Protein AF-A0A371H8N3-F1 (afdb_monomer)

pLDDT: mean 74.15, std 12.53, range [49.19, 94.12]
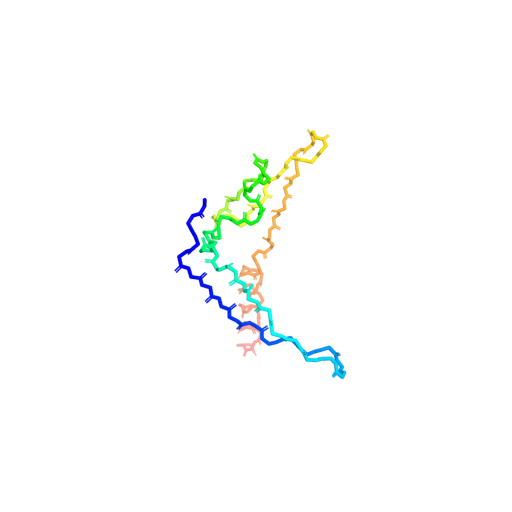
Radius of gyration: 23.63 Å; Cα contacts (8 Å, |Δi|>4): 75; chains: 1; bounding box: 42×60×36 Å

Mean predicted aligned error: 16.84 Å

Nearest PDB structures (foldseek):
  1q10-assembly1_B  TM=3.986E-01  e=1.105E+00  Streptococcus sp. 'group G'
  6e4q-assembly1_A  TM=2.673E-01  e=3.570E+00  Drosophila melanogaster

Structure (mmCIF, N/CA/C/O backbone):
data_AF-A0A371H8N3-F1
#
_entry.id   AF-A0A371H8N3-F1
#
loop_
_atom_site.group_PDB
_atom_site.id
_atom_site.type_symbol
_atom_site.label_atom_id
_atom_site.label_alt_id
_atom_site.label_comp_id
_atom_site.label_asym_id
_atom_site.label_entity_id
_atom_site.label_seq_id
_atom_site.pdbx_PDB_ins_code
_atom_site.Cartn_x
_atom_site.Cartn_y
_atom_site.Cartn_z
_atom_site.occupancy
_atom_site.B_iso_or_equiv
_atom_site.auth_seq_id
_atom_site.auth_comp_id
_atom_site.auth_asym_id
_atom_site.auth_atom_id
_atom_site.pdbx_PDB_model_num
ATOM 1 N N . MET A 1 1 ? -12.430 14.694 -12.869 1.00 54.88 1 MET A N 1
ATOM 2 C CA . MET A 1 1 ? -12.330 13.385 -12.197 1.00 54.88 1 MET A CA 1
ATOM 3 C C . MET A 1 1 ? -13.721 13.064 -11.699 1.00 54.88 1 MET A C 1
ATOM 5 O O . MET A 1 1 ? -14.265 13.874 -10.964 1.00 54.88 1 MET A O 1
ATOM 9 N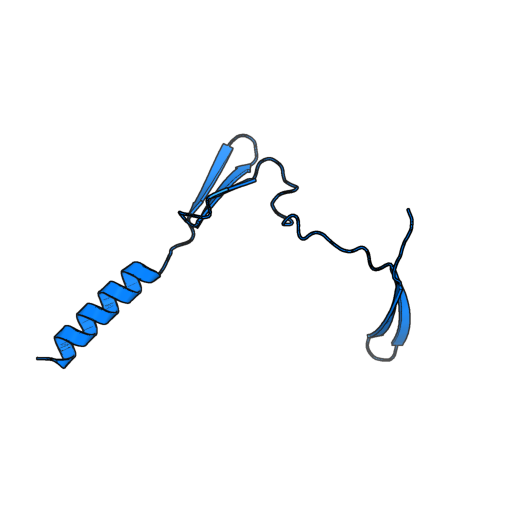 N . ILE A 1 2 ? -14.334 12.002 -12.213 1.00 57.12 2 ILE A N 1
ATOM 10 C CA . ILE A 1 2 ? -15.654 11.554 -11.761 1.00 57.12 2 ILE A CA 1
ATOM 11 C C . ILE A 1 2 ? -15.366 10.598 -10.606 1.00 57.12 2 ILE A C 1
ATOM 13 O O . ILE A 1 2 ? -14.619 9.640 -10.784 1.00 57.12 2 ILE A O 1
ATOM 17 N N . VAL A 1 3 ? -15.837 10.940 -9.410 1.00 59.19 3 VAL A N 1
ATOM 18 C CA . VAL A 1 3 ? -15.784 10.059 -8.244 1.00 59.19 3 VAL A CA 1
ATOM 19 C C . VAL A 1 3 ? -17.112 9.321 -8.224 1.00 59.19 3 VAL A C 1
ATOM 21 O O . VAL A 1 3 ? -18.147 9.931 -7.975 1.00 59.19 3 VAL A O 1
ATOM 24 N N . ASP A 1 4 ? -17.093 8.032 -8.549 1.00 68.31 4 ASP A N 1
ATOM 25 C CA . ASP A 1 4 ? -18.319 7.237 -8.675 1.00 68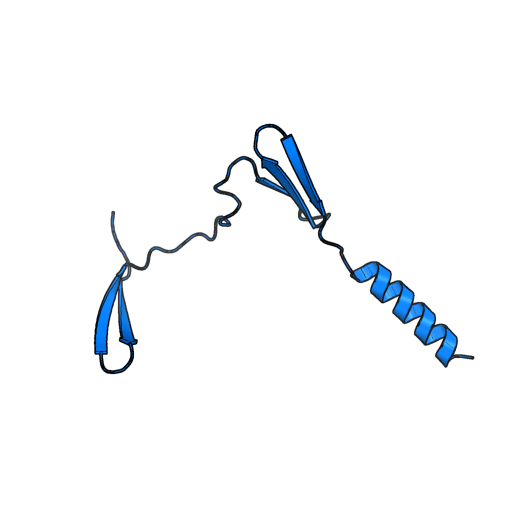.31 4 ASP A CA 1
ATOM 26 C C . ASP A 1 4 ? -18.858 6.743 -7.324 1.00 68.31 4 ASP A C 1
ATOM 28 O O . ASP A 1 4 ? -20.039 6.431 -7.215 1.00 68.31 4 ASP A O 1
ATOM 32 N N . ASN A 1 5 ? -18.014 6.676 -6.287 1.00 78.31 5 ASN A N 1
ATOM 33 C CA . ASN A 1 5 ? -18.395 6.185 -4.964 1.00 78.31 5 ASN A CA 1
ATOM 34 C C . ASN A 1 5 ? -17.744 7.008 -3.855 1.00 78.31 5 ASN A C 1
ATOM 36 O O . ASN A 1 5 ? -16.544 7.273 -3.888 1.00 78.31 5 ASN A O 1
ATOM 40 N N . GLN A 1 6 ? -18.530 7.345 -2.839 1.00 86.19 6 GLN A N 1
ATOM 41 C CA . GLN A 1 6 ? -18.079 8.081 -1.669 1.00 86.19 6 GLN A CA 1
ATOM 42 C C . GLN A 1 6 ? -18.509 7.334 -0.407 1.00 86.19 6 GLN A C 1
ATOM 44 O O . GLN A 1 6 ? -19.622 6.813 -0.341 1.00 86.19 6 GLN A O 1
ATOM 49 N N . VAL A 1 7 ? -17.615 7.237 0.573 1.00 86.88 7 VAL A N 1
ATOM 50 C CA . VAL A 1 7 ? -17.841 6.503 1.823 1.00 86.88 7 VAL A CA 1
ATOM 51 C C . VAL A 1 7 ? -17.606 7.446 2.989 1.00 86.88 7 VAL A C 1
ATOM 53 O O . VAL A 1 7 ? -16.572 8.112 3.046 1.00 86.88 7 VAL A O 1
ATOM 56 N N . SER A 1 8 ? -18.553 7.499 3.924 1.00 89.31 8 SER A N 1
ATOM 57 C CA . SER A 1 8 ? -18.340 8.197 5.185 1.00 89.31 8 SER A CA 1
ATOM 58 C C . SER A 1 8 ? -17.596 7.290 6.164 1.00 89.31 8 SER A C 1
ATOM 60 O O . SER A 1 8 ? -17.919 6.114 6.343 1.00 89.31 8 SER A O 1
ATOM 62 N N . ILE A 1 9 ? -16.535 7.826 6.757 1.00 89.44 9 ILE A N 1
ATOM 63 C CA . ILE A 1 9 ? -15.682 7.129 7.711 1.00 89.44 9 ILE A CA 1
ATOM 64 C C . ILE A 1 9 ? -15.747 7.905 9.017 1.00 89.44 9 ILE A C 1
ATOM 66 O O . ILE A 1 9 ? -15.255 9.028 9.122 1.00 89.44 9 ILE A O 1
ATOM 70 N N . ALA A 1 10 ? -16.335 7.281 10.032 1.00 93.44 10 ALA A N 1
ATOM 71 C CA . ALA A 1 10 ? -16.286 7.802 11.386 1.00 93.44 10 ALA A CA 1
ATOM 72 C C . ALA A 1 10 ? -14.896 7.540 11.981 1.00 93.44 10 ALA A C 1
ATOM 74 O O . ALA A 1 10 ? -14.483 6.390 12.150 1.00 93.44 10 ALA A O 1
ATOM 75 N N . ILE A 1 11 ? -14.176 8.608 12.314 1.00 88.25 11 ILE A N 1
ATOM 76 C CA . ILE A 1 11 ? -12.881 8.553 12.987 1.00 88.25 11 ILE A CA 1
ATOM 77 C C . ILE A 1 11 ? -13.074 8.984 14.433 1.00 88.25 11 ILE A C 1
ATOM 79 O O . ILE A 1 11 ? -13.649 10.029 14.737 1.00 88.25 11 ILE A O 1
ATOM 83 N N . THR A 1 12 ? -12.543 8.181 15.349 1.00 94.12 12 THR A N 1
ATOM 84 C CA . THR A 1 12 ? -12.521 8.516 16.770 1.00 94.12 12 THR A CA 1
ATOM 85 C C . THR A 1 12 ? -11.086 8.593 17.265 1.00 94.12 12 THR A C 1
ATOM 87 O O . THR A 1 12 ? -10.391 7.577 17.303 1.00 94.12 12 THR A O 1
ATOM 90 N N . LEU A 1 13 ? -10.647 9.784 17.673 1.00 90.88 13 LEU A N 1
ATOM 91 C CA . LEU A 1 13 ? -9.330 10.017 18.261 1.00 90.88 13 LEU A CA 1
ATOM 92 C C . LEU A 1 13 ? -9.493 10.463 19.718 1.00 90.88 13 LEU A C 1
ATOM 94 O O . LEU A 1 13 ? -9.717 11.636 20.026 1.00 90.88 13 LEU A O 1
ATOM 98 N N . GLY A 1 14 ? -9.408 9.506 20.641 1.00 92.81 14 GLY A N 1
ATOM 99 C CA . GLY A 1 14 ? -9.654 9.757 22.061 1.00 92.81 14 GLY A CA 1
ATOM 100 C C . GLY A 1 14 ? -11.077 10.274 22.301 1.00 92.81 14 GLY A C 1
ATOM 101 O O . GLY A 1 14 ? -12.043 9.536 22.131 1.00 92.81 14 GLY A O 1
ATOM 102 N N . LYS A 1 15 ? -11.207 11.543 22.707 1.00 92.69 15 LYS A N 1
ATOM 103 C CA . LYS A 1 15 ? -12.510 12.205 22.919 1.00 92.69 15 LYS A CA 1
ATOM 104 C C . LYS A 1 15 ? -13.108 12.798 21.643 1.00 92.69 15 LYS A C 1
ATOM 106 O O . LYS A 1 15 ? -14.287 13.139 21.639 1.00 92.69 15 LYS A O 1
ATOM 111 N N . TYR A 1 16 ? -12.309 12.950 20.594 1.00 88.62 16 TYR A N 1
ATOM 112 C CA . TYR A 1 16 ? -12.757 13.549 19.348 1.00 88.62 16 TYR A CA 1
ATOM 113 C C . TYR A 1 16 ? -13.437 12.492 18.494 1.00 88.62 16 TYR A C 1
ATOM 115 O O . TYR A 1 16 ? -12.896 11.404 18.296 1.00 88.62 16 TYR A O 1
ATOM 123 N N . LYS A 1 17 ? -14.631 12.824 18.017 1.00 91.50 17 LYS A N 1
ATOM 124 C CA . LYS A 1 17 ? -15.379 12.038 17.045 1.00 91.50 17 LYS A CA 1
ATOM 125 C C . LYS A 1 17 ? -15.630 12.946 15.862 1.00 91.50 17 LYS A C 1
ATOM 127 O O . LYS A 1 17 ? -16.163 14.035 16.057 1.00 91.50 17 LYS A O 1
ATOM 132 N N . ASP A 1 18 ? -15.227 12.496 14.692 1.00 92.38 18 ASP A N 1
ATOM 133 C CA . ASP A 1 18 ? -15.483 13.196 13.448 1.00 92.38 18 ASP A CA 1
ATOM 134 C C . ASP A 1 18 ? -15.915 12.196 12.382 1.00 92.38 18 ASP A C 1
ATOM 136 O O . ASP A 1 18 ? -15.594 11.007 12.465 1.00 92.38 18 ASP A O 1
ATOM 140 N N . GLU A 1 19 ? -16.665 12.669 11.401 1.00 92.31 19 GLU A N 1
ATOM 141 C CA . GLU A 1 19 ? -17.098 11.866 10.266 1.00 92.31 19 GLU A CA 1
ATOM 142 C C . GLU A 1 19 ? -16.573 12.520 8.997 1.00 92.31 19 GLU A C 1
ATOM 144 O O . GLU A 1 19 ? -16.989 13.615 8.623 1.00 92.31 19 GLU A O 1
ATOM 149 N N . ILE A 1 20 ? -15.623 11.847 8.350 1.00 89.50 20 ILE A N 1
ATOM 150 C CA . ILE A 1 20 ? -15.012 12.343 7.123 1.00 89.50 20 ILE A CA 1
ATOM 151 C C . ILE A 1 20 ? -15.616 11.634 5.922 1.00 89.50 20 ILE A C 1
ATOM 153 O O . ILE A 1 20 ? -15.881 10.433 5.947 1.00 89.50 20 ILE A O 1
ATOM 157 N N . LEU A 1 21 ? -15.823 12.389 4.854 1.00 90.88 21 LEU A N 1
ATOM 158 C CA . LEU A 1 21 ? -16.360 11.880 3.607 1.00 90.88 21 LEU A CA 1
ATOM 159 C C . LEU A 1 21 ? -15.193 11.616 2.648 1.00 90.88 21 LEU A C 1
ATOM 161 O O . LEU A 1 21 ? -14.452 12.536 2.303 1.00 90.88 21 LEU A O 1
ATOM 165 N N . CYS A 1 22 ? -14.987 10.354 2.272 1.00 86.56 22 CYS A N 1
ATOM 166 C CA . CYS A 1 22 ? -13.849 9.927 1.463 1.00 86.56 22 CYS A CA 1
ATOM 167 C C . CYS A 1 22 ? -14.287 9.422 0.090 1.00 86.56 22 CYS A C 1
ATOM 169 O O . CYS A 1 22 ? -15.138 8.539 -0.028 1.00 86.56 22 CYS A O 1
ATOM 171 N N . ASP A 1 23 ? -13.634 9.942 -0.942 1.00 87.75 23 ASP A N 1
ATOM 172 C CA . ASP A 1 23 ? -13.799 9.498 -2.320 1.00 87.75 23 ASP A CA 1
ATOM 173 C C . ASP A 1 23 ? -13.128 8.130 -2.510 1.00 87.75 23 ASP A C 1
ATOM 175 O O . ASP A 1 23 ? -11.915 7.978 -2.335 1.00 87.75 23 ASP A O 1
ATOM 179 N N . VAL A 1 24 ? -13.914 7.114 -2.867 1.00 80.00 24 VAL A N 1
ATOM 180 C CA . VAL A 1 24 ? -13.411 5.767 -3.144 1.00 80.00 24 VAL A CA 1
ATOM 181 C C . VAL A 1 24 ? -13.026 5.689 -4.609 1.00 80.00 24 VAL A C 1
ATOM 183 O O . VAL A 1 24 ? -13.855 5.482 -5.495 1.00 80.00 24 VAL A O 1
ATOM 186 N N . VAL A 1 25 ? -11.730 5.812 -4.863 1.00 77.06 25 VAL A N 1
ATOM 187 C CA . VAL A 1 25 ? -11.165 5.501 -6.172 1.00 77.06 25 VAL A CA 1
ATOM 188 C C . VAL A 1 25 ? -10.838 4.007 -6.186 1.00 77.06 25 VAL A C 1
ATOM 190 O O . VAL A 1 25 ? -10.053 3.565 -5.342 1.00 77.06 25 VAL A O 1
ATOM 193 N N . PRO A 1 26 ? -11.413 3.201 -7.103 1.00 64.06 26 PRO A N 1
ATOM 194 C CA . PRO A 1 26 ? -11.049 1.800 -7.234 1.00 64.06 26 PRO A CA 1
ATOM 195 C C . PRO A 1 26 ? -9.574 1.723 -7.615 1.00 64.06 26 PRO A C 1
ATOM 197 O O . PRO A 1 26 ? -9.174 1.948 -8.758 1.00 64.06 26 PRO A O 1
ATOM 200 N N . MET A 1 27 ? -8.747 1.422 -6.624 1.00 65.06 27 MET A N 1
ATOM 201 C CA . MET A 1 27 ? -7.337 1.194 -6.835 1.00 65.06 27 MET A CA 1
ATOM 202 C C . MET A 1 27 ? -7.230 -0.146 -7.560 1.00 65.06 27 MET A C 1
ATOM 204 O O . MET A 1 27 ? -7.389 -1.208 -6.956 1.00 65.06 27 MET A O 1
ATOM 208 N N . LYS A 1 28 ? -6.943 -0.128 -8.869 1.00 56.34 28 LYS A N 1
ATOM 209 C CA . LYS A 1 28 ? -6.176 -1.245 -9.422 1.00 56.34 28 LYS A CA 1
ATOM 210 C C . LYS A 1 28 ? -4.930 -1.292 -8.549 1.00 56.34 28 LYS A C 1
ATOM 212 O O . LYS A 1 28 ? -4.157 -0.339 -8.555 1.00 56.34 28 LYS A O 1
ATOM 217 N N . LEU A 1 29 ? -4.782 -2.361 -7.769 1.00 52.91 29 LEU A N 1
ATOM 218 C CA . LEU A 1 29 ? -3.552 -2.746 -7.077 1.00 52.91 29 LEU A CA 1
ATOM 219 C C . LEU A 1 29 ? -2.468 -3.068 -8.125 1.00 52.91 29 LEU A C 1
ATOM 221 O O . LEU A 1 29 ? -1.869 -4.137 -8.096 1.00 52.91 29 LEU A O 1
ATOM 225 N N . SER A 1 30 ? -2.242 -2.162 -9.084 1.00 50.56 30 SER A N 1
ATOM 226 C CA . SER A 1 30 ? -0.946 -1.988 -9.714 1.00 50.56 30 SER A CA 1
ATOM 227 C C . SER A 1 30 ? -0.022 -1.778 -8.543 1.00 50.56 30 SER A C 1
ATOM 229 O O . SER A 1 30 ? -0.174 -0.836 -7.760 1.00 50.56 30 SER A O 1
ATOM 231 N N . ILE A 1 31 ? 0.771 -2.801 -8.308 1.00 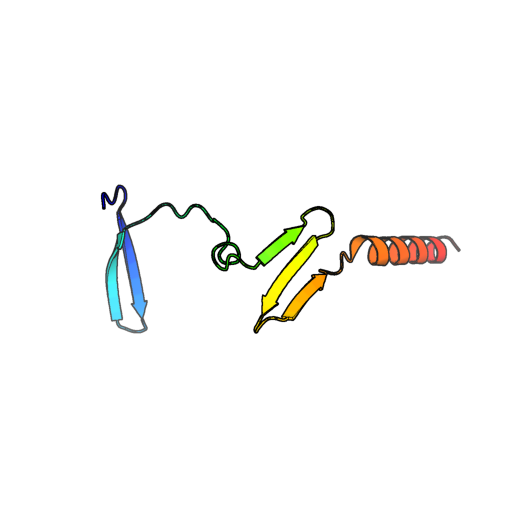56.72 31 ILE A N 1
ATOM 232 C CA . ILE A 1 31 ? 1.391 -3.035 -7.027 1.00 56.72 31 ILE A CA 1
ATOM 233 C C . ILE A 1 31 ? 2.217 -1.780 -6.707 1.00 56.72 31 ILE A C 1
ATOM 235 O O . ILE A 1 31 ? 2.834 -1.228 -7.615 1.00 56.72 31 ILE A O 1
ATOM 239 N N . PRO A 1 32 ? 2.253 -1.275 -5.467 1.00 49.19 32 PRO A N 1
ATOM 240 C CA . PRO A 1 32 ? 3.021 -0.069 -5.144 1.00 49.19 32 PRO A CA 1
ATOM 241 C C . PRO A 1 32 ? 4.494 -0.125 -5.599 1.00 49.19 32 PRO A C 1
ATOM 243 O O . PRO A 1 32 ? 5.096 0.912 -5.852 1.00 49.19 32 PRO A O 1
ATOM 246 N N . TRP A 1 33 ? 5.059 -1.329 -5.770 1.00 54.22 33 TRP A N 1
ATOM 247 C CA . TRP A 1 33 ? 6.396 -1.550 -6.333 1.00 54.22 33 TRP A CA 1
ATOM 248 C C . TRP A 1 33 ? 6.512 -1.334 -7.852 1.00 54.22 33 TRP A C 1
ATOM 250 O O . TRP A 1 33 ? 7.615 -1.251 -8.365 1.00 54.22 33 TRP A O 1
ATOM 260 N N . GLU A 1 34 ? 5.403 -1.286 -8.587 1.00 53.28 34 GLU A N 1
ATOM 261 C CA . GLU A 1 34 ? 5.357 -1.387 -10.057 1.00 53.28 34 GLU A CA 1
ATOM 262 C C . GLU A 1 34 ? 5.396 0.008 -10.677 1.00 53.28 34 GLU A C 1
ATOM 264 O O . GLU A 1 34 ? 5.808 0.184 -11.820 1.00 53.28 34 GLU A O 1
ATOM 269 N N . TYR A 1 35 ? 4.992 1.009 -9.889 1.00 49.53 35 TYR A N 1
ATOM 270 C CA . TYR A 1 35 ? 5.128 2.419 -10.227 1.00 49.53 35 TYR A CA 1
ATOM 271 C C . TYR A 1 35 ? 6.586 2.884 -10.185 1.00 49.53 35 TYR A C 1
ATOM 273 O O . TYR A 1 35 ? 6.991 3.761 -10.950 1.00 49.53 35 TYR A O 1
ATOM 281 N N . ASP A 1 36 ? 7.400 2.262 -9.334 1.00 55.69 36 ASP A N 1
ATOM 282 C CA . ASP A 1 36 ? 8.843 2.411 -9.397 1.00 55.69 36 ASP A CA 1
ATOM 283 C C . ASP A 1 36 ? 9.307 1.587 -10.609 1.00 55.69 36 ASP A C 1
ATOM 285 O O . ASP A 1 36 ? 9.646 0.412 -10.492 1.00 55.69 36 ASP A O 1
ATOM 289 N N . GLY A 1 37 ? 9.228 2.173 -11.814 1.00 60.69 37 GLY A N 1
ATOM 290 C CA . GLY A 1 37 ? 9.399 1.514 -13.127 1.00 60.69 37 GLY A CA 1
ATOM 291 C C . GLY A 1 37 ? 10.760 0.842 -13.376 1.00 60.69 37 GLY A C 1
ATOM 292 O O . GLY A 1 37 ? 11.125 0.533 -14.508 1.00 60.69 37 GLY A O 1
ATOM 293 N N . LYS A 1 38 ? 11.537 0.643 -12.315 1.00 67.00 38 LYS A N 1
ATOM 294 C CA . LYS A 1 38 ? 12.802 -0.073 -12.247 1.00 67.00 38 LYS A CA 1
ATOM 295 C C . LYS A 1 38 ? 12.670 -1.432 -11.560 1.00 67.00 38 LYS A C 1
ATOM 297 O O . LYS A 1 38 ? 13.661 -2.154 -11.558 1.00 67.00 38 LYS A O 1
ATOM 302 N N . VAL A 1 39 ? 11.516 -1.783 -10.984 1.00 69.19 39 VAL A N 1
ATOM 303 C CA . VAL A 1 39 ? 11.296 -3.060 -10.290 1.00 69.19 39 VAL A CA 1
ATOM 304 C C . VAL A 1 39 ? 10.696 -4.094 -11.250 1.00 69.19 39 VAL A C 1
ATOM 306 O O . VAL A 1 39 ? 9.655 -3.876 -11.856 1.00 69.19 39 VAL A O 1
ATOM 309 N N . THR A 1 40 ? 11.344 -5.249 -11.396 1.00 78.31 40 THR A N 1
ATOM 310 C CA . THR A 1 40 ? 10.852 -6.406 -12.161 1.00 78.31 40 THR A CA 1
ATOM 311 C C . THR A 1 40 ? 10.671 -7.595 -11.225 1.00 78.31 40 THR A C 1
ATOM 313 O O . THR A 1 40 ? 11.619 -7.984 -10.533 1.00 78.31 40 THR A O 1
ATOM 316 N N . TYR A 1 41 ? 9.473 -8.184 -11.227 1.00 77.69 41 TYR A N 1
ATOM 317 C CA . TYR A 1 41 ? 9.144 -9.381 -10.456 1.00 77.69 41 TYR A CA 1
ATOM 318 C C . TYR A 1 41 ? 9.090 -10.627 -11.348 1.00 77.69 41 TYR A C 1
ATOM 320 O O . TYR A 1 41 ? 8.335 -10.674 -12.316 1.00 77.69 41 TYR A O 1
ATOM 328 N N . ASP A 1 42 ? 9.867 -11.652 -10.998 1.00 77.25 42 ASP A N 1
ATOM 329 C CA . ASP A 1 42 ? 9.785 -12.991 -11.584 1.00 77.25 42 ASP A CA 1
ATOM 330 C C . ASP A 1 42 ? 9.005 -13.915 -10.635 1.00 77.25 42 ASP A C 1
ATOM 332 O O . ASP A 1 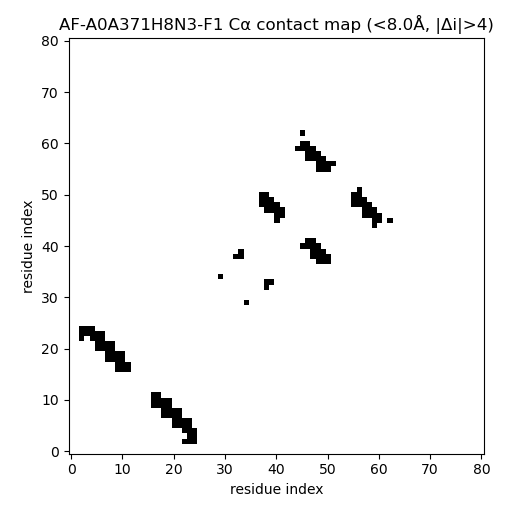42 ? 9.527 -14.393 -9.620 1.00 77.25 42 ASP A O 1
ATOM 336 N N . GLY A 1 43 ? 7.742 -14.171 -10.984 1.00 65.62 43 GLY A N 1
ATOM 337 C CA . GLY A 1 43 ? 6.819 -14.995 -10.202 1.00 65.62 43 GLY A CA 1
ATOM 338 C C . GLY A 1 43 ? 7.153 -16.490 -10.173 1.00 65.62 43 GLY A C 1
ATOM 339 O O . GLY A 1 43 ? 6.654 -17.199 -9.301 1.00 65.62 43 GLY A O 1
ATOM 340 N N . VAL A 1 44 ? 8.021 -16.983 -11.065 1.00 71.31 44 VAL A N 1
ATOM 341 C CA . VAL A 1 44 ? 8.438 -18.397 -11.066 1.00 71.31 44 VAL A CA 1
ATOM 342 C C . VAL A 1 44 ? 9.491 -18.630 -9.992 1.00 71.31 44 VAL A C 1
ATOM 344 O O . VAL A 1 44 ? 9.422 -19.599 -9.235 1.00 71.31 44 VAL A O 1
ATOM 347 N N . THR A 1 45 ? 10.463 -17.723 -9.894 1.00 72.62 45 THR A N 1
ATOM 348 C CA . THR A 1 45 ? 11.582 -17.866 -8.956 1.00 72.62 45 THR A CA 1
ATOM 349 C C . THR A 1 45 ? 11.439 -17.023 -7.687 1.00 72.62 45 THR A C 1
ATOM 351 O O . THR A 1 45 ? 12.324 -17.068 -6.829 1.00 72.62 45 THR A O 1
ATOM 354 N N . ASN A 1 46 ? 10.315 -16.307 -7.547 1.00 76.50 46 ASN A N 1
ATOM 355 C CA . ASN A 1 46 ? 10.024 -15.354 -6.473 1.00 76.50 46 ASN A CA 1
ATOM 356 C C . ASN A 1 46 ? 11.199 -14.387 -6.243 1.00 76.50 46 ASN A C 1
ATOM 358 O O . ASN A 1 46 ? 11.682 -14.188 -5.121 1.00 76.50 46 ASN A O 1
ATOM 362 N N . LYS A 1 47 ? 11.715 -13.853 -7.353 1.00 80.31 47 LYS A N 1
ATOM 363 C CA . LYS A 1 47 ? 12.812 -12.887 -7.375 1.00 80.31 47 LYS A CA 1
ATOM 364 C C . LYS A 1 47 ? 12.265 -11.513 -7.708 1.00 80.31 47 LYS A C 1
ATOM 366 O O . LYS A 1 47 ? 11.486 -11.357 -8.643 1.00 80.31 47 LYS A O 1
ATOM 371 N N . ILE A 1 48 ? 12.732 -10.522 -6.968 1.00 82.88 48 ILE A N 1
ATOM 372 C CA . ILE A 1 48 ? 12.478 -9.110 -7.228 1.00 82.88 48 ILE A CA 1
ATOM 373 C C . ILE A 1 48 ? 13.818 -8.496 -7.619 1.00 82.88 48 ILE A C 1
ATOM 375 O O . ILE A 1 48 ? 14.807 -8.665 -6.908 1.00 82.88 48 ILE A O 1
ATOM 379 N N . SER A 1 49 ? 13.868 -7.804 -8.749 1.00 81.69 49 SER A N 1
ATOM 380 C CA . SER A 1 49 ? 15.056 -7.070 -9.190 1.00 81.69 49 SER A CA 1
ATOM 381 C C . SER A 1 49 ? 14.723 -5.599 -9.349 1.00 81.69 49 SER A C 1
ATOM 383 O O . SER A 1 49 ? 13.658 -5.290 -9.868 1.00 81.69 49 SER A O 1
ATOM 385 N N . PHE A 1 50 ? 15.594 -4.704 -8.890 1.00 82.38 50 PHE A N 1
ATOM 386 C CA . PHE A 1 50 ? 15.380 -3.263 -8.994 1.00 82.38 50 PHE A CA 1
ATOM 387 C C . PHE A 1 50 ? 16.688 -2.503 -9.193 1.00 82.38 50 PHE A C 1
ATOM 389 O O . PHE A 1 50 ? 17.764 -3.033 -8.929 1.00 82.38 50 PHE A O 1
ATOM 396 N N . VAL A 1 51 ? 16.610 -1.271 -9.700 1.00 80.50 51 VAL A N 1
ATOM 397 C CA . VAL A 1 51 ? 17.789 -0.415 -9.893 1.00 80.50 51 VAL A CA 1
ATOM 398 C C . VAL A 1 51 ? 17.778 0.725 -8.883 1.00 80.50 51 VAL A C 1
ATOM 400 O O . VAL A 1 51 ? 16.955 1.635 -8.986 1.00 80.50 51 VAL A O 1
ATOM 403 N N . HIS A 1 52 ? 18.727 0.705 -7.950 1.00 75.44 52 HIS A N 1
ATOM 404 C CA . HIS A 1 52 ? 18.923 1.737 -6.938 1.00 75.44 52 HIS A CA 1
ATOM 405 C C . HIS A 1 52 ? 20.259 2.450 -7.169 1.00 75.44 52 HIS A C 1
ATOM 407 O O . HIS A 1 52 ? 21.305 1.818 -7.277 1.00 75.44 52 HIS A O 1
ATOM 413 N N . MET A 1 53 ? 20.231 3.781 -7.308 1.00 78.38 53 MET A N 1
ATOM 414 C CA . MET A 1 53 ? 21.435 4.607 -7.527 1.00 78.38 53 MET A CA 1
ATOM 415 C C . MET A 1 53 ? 22.331 4.157 -8.707 1.00 78.38 53 MET A C 1
ATOM 417 O O . MET A 1 53 ? 23.540 4.358 -8.687 1.00 78.38 53 MET A O 1
ATOM 421 N N . GLY A 1 54 ? 21.746 3.544 -9.744 1.00 77.19 54 GLY A N 1
ATOM 422 C CA . GLY A 1 54 ? 22.477 3.035 -10.916 1.00 77.19 54 GLY A CA 1
ATOM 423 C C . GLY A 1 54 ? 22.995 1.598 -10.779 1.00 77.19 54 GLY A C 1
ATOM 424 O O . GLY A 1 54 ? 23.433 1.023 -11.771 1.00 77.19 54 GLY A O 1
ATOM 425 N N . ASN A 1 55 ? 22.868 0.989 -9.599 1.00 76.56 55 ASN A N 1
ATOM 426 C CA . ASN A 1 55 ? 23.206 -0.409 -9.358 1.00 76.56 55 ASN A CA 1
ATOM 427 C C . ASN A 1 55 ? 21.957 -1.288 -9.446 1.00 76.56 55 ASN A C 1
ATOM 429 O O . ASN A 1 55 ? 20.877 -0.892 -9.013 1.00 76.56 55 ASN A O 1
ATOM 433 N N . LYS A 1 56 ? 22.097 -2.481 -10.033 1.00 81.31 56 LYS A N 1
ATOM 434 C CA . LYS A 1 56 ? 21.013 -3.464 -10.134 1.00 81.31 56 LYS A CA 1
ATOM 435 C C . LYS A 1 56 ? 21.071 -4.418 -8.944 1.00 81.31 56 LYS A C 1
ATOM 437 O O . LYS A 1 56 ? 21.936 -5.291 -8.901 1.00 81.31 56 LYS A O 1
ATOM 442 N N . ASP A 1 57 ? 20.110 -4.291 -8.043 1.00 79.62 57 ASP A N 1
ATOM 443 C CA . ASP A 1 57 ? 19.948 -5.149 -6.877 1.00 79.62 57 ASP A CA 1
ATOM 444 C C . ASP A 1 57 ? 18.918 -6.253 -7.143 1.00 79.62 57 ASP A C 1
ATOM 446 O O . ASP A 1 57 ? 17.962 -6.091 -7.908 1.00 79.62 57 ASP A O 1
ATOM 450 N N . GLN A 1 58 ? 19.134 -7.420 -6.532 1.00 80.81 58 GLN A N 1
ATOM 451 C CA . GLN A 1 58 ? 18.257 -8.583 -6.660 1.00 80.81 58 GLN A CA 1
ATOM 452 C C . GLN A 1 58 ? 17.982 -9.193 -5.290 1.00 80.81 58 GLN A C 1
ATOM 454 O O . GLN A 1 58 ? 18.893 -9.653 -4.604 1.00 80.81 58 GLN A O 1
ATOM 459 N N . ILE A 1 59 ? 16.706 -9.259 -4.927 1.00 80.19 59 ILE A N 1
ATOM 460 C CA . ILE A 1 59 ? 16.228 -9.928 -3.723 1.00 80.19 59 ILE A CA 1
ATOM 461 C C . ILE A 1 59 ? 15.600 -11.253 -4.145 1.00 80.19 59 ILE A C 1
ATOM 463 O O . ILE A 1 59 ? 14.643 -11.294 -4.920 1.00 80.19 59 ILE A O 1
ATOM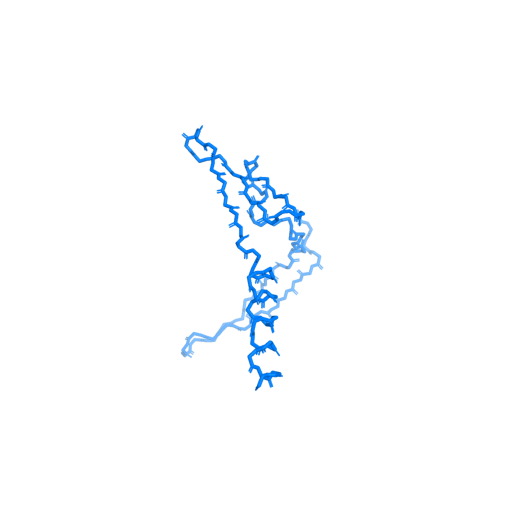 467 N N . LYS A 1 60 ? 16.136 -12.356 -3.620 1.00 78.19 60 LYS A N 1
ATOM 468 C CA . LYS A 1 60 ? 15.535 -13.683 -3.757 1.00 78.19 60 LYS A CA 1
ATOM 469 C C . LYS A 1 60 ? 14.817 -14.019 -2.460 1.00 78.19 60 LYS A C 1
ATOM 471 O O . LYS A 1 60 ? 15.459 -14.208 -1.429 1.00 78.19 60 LYS A O 1
ATOM 476 N N . MET A 1 61 ? 13.495 -14.132 -2.519 1.00 70.94 61 MET A N 1
ATOM 477 C CA . MET A 1 61 ? 12.735 -14.687 -1.405 1.00 70.94 61 MET A CA 1
ATOM 478 C C . MET A 1 61 ? 13.144 -16.160 -1.246 1.00 70.94 61 MET A C 1
ATOM 480 O O . MET A 1 61 ? 13.095 -16.930 -2.211 1.00 70.94 61 MET A O 1
ATOM 484 N N . LYS A 1 62 ? 13.574 -16.577 -0.049 1.00 66.38 62 LYS A N 1
ATOM 485 C CA . LYS A 1 62 ? 13.800 -18.001 0.225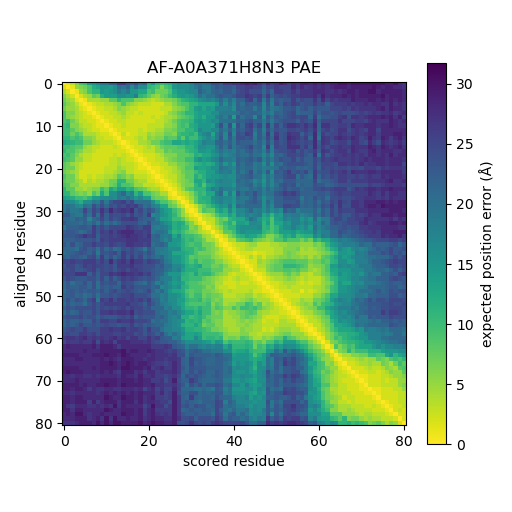 1.00 66.38 62 LYS A CA 1
ATOM 486 C C . LYS A 1 62 ? 12.453 -18.720 0.155 1.00 66.38 62 LYS A C 1
ATOM 488 O O . LYS A 1 62 ? 11.576 -18.495 0.983 1.00 66.38 62 LYS A O 1
ATOM 493 N N . GLN A 1 63 ? 12.277 -19.597 -0.830 1.00 61.56 63 GLN A N 1
ATOM 494 C CA . GLN A 1 63 ? 11.207 -20.583 -0.769 1.00 61.56 63 GLN A CA 1
ATOM 495 C C . GLN A 1 63 ? 11.642 -21.657 0.229 1.00 61.56 63 GLN A C 1
ATOM 497 O O . GLN A 1 63 ? 12.332 -22.606 -0.131 1.00 61.56 63 GLN A O 1
ATOM 502 N N . ASN A 1 64 ? 11.203 -21.531 1.481 1.00 56.88 64 ASN A N 1
ATOM 503 C CA . ASN A 1 64 ? 11.425 -22.533 2.533 1.00 56.88 64 ASN A CA 1
ATOM 504 C C . ASN A 1 64 ? 10.851 -23.927 2.175 1.00 56.88 64 ASN A C 1
ATOM 506 O O . ASN A 1 64 ? 11.041 -24.879 2.918 1.00 56.88 64 ASN A O 1
ATOM 510 N N . ARG A 1 65 ? 10.172 -24.088 1.026 1.00 57.53 65 ARG A N 1
ATOM 511 C CA . ARG A 1 65 ? 9.504 -25.329 0.606 1.00 57.53 65 ARG A CA 1
ATOM 512 C C . ARG A 1 65 ? 10.441 -26.522 0.433 1.00 57.53 65 ARG A C 1
ATOM 514 O O . ARG A 1 65 ? 10.011 -27.635 0.724 1.00 57.53 65 ARG A O 1
ATOM 521 N N . ASP A 1 66 ? 11.664 -26.333 -0.053 1.00 59.59 66 ASP A N 1
ATOM 522 C CA . ASP A 1 66 ? 12.573 -27.463 -0.304 1.00 59.59 66 ASP A CA 1
ATOM 523 C C . ASP A 1 66 ? 13.406 -27.832 0.930 1.00 59.59 66 ASP A C 1
ATOM 525 O O . ASP A 1 66 ? 13.608 -29.019 1.194 1.00 59.59 66 ASP A O 1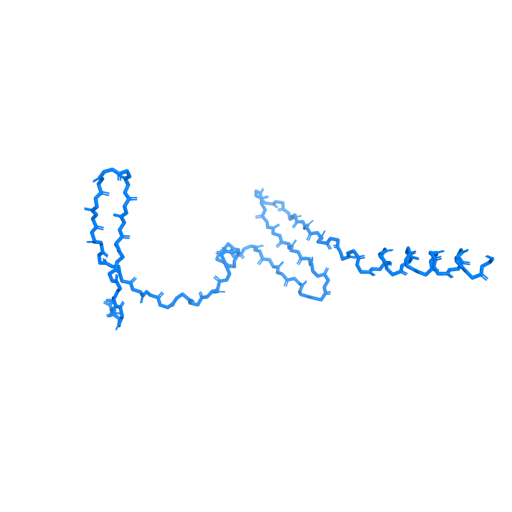
ATOM 529 N N . GLU A 1 67 ? 13.799 -26.840 1.736 1.00 61.91 67 GLU A N 1
ATOM 530 C CA . GLU A 1 67 ? 14.433 -27.049 3.046 1.00 61.91 67 GLU A CA 1
ATOM 531 C C . GLU A 1 67 ? 13.455 -27.737 4.016 1.00 61.91 67 GLU A C 1
ATOM 533 O O . GLU A 1 67 ? 13.789 -28.773 4.591 1.00 61.91 67 GLU A O 1
ATOM 538 N N . GLU A 1 68 ? 12.201 -27.270 4.082 1.00 62.28 68 GLU A N 1
ATOM 539 C CA . GLU A 1 68 ? 11.155 -27.871 4.919 1.00 62.28 68 GLU A CA 1
ATOM 540 C C . GLU A 1 68 ? 10.816 -29.298 4.457 1.00 62.28 68 GLU A C 1
ATOM 542 O O . GLU A 1 68 ? 10.670 -30.202 5.278 1.00 62.28 68 GLU A O 1
ATOM 547 N N . LYS A 1 69 ? 10.757 -29.564 3.140 1.00 63.50 69 LYS A N 1
ATOM 548 C CA . LYS A 1 69 ? 10.573 -30.932 2.613 1.00 63.50 69 LYS A CA 1
ATOM 549 C C . LYS A 1 69 ? 11.736 -31.856 2.971 1.00 63.50 69 LYS A C 1
ATOM 551 O O . LYS A 1 69 ? 11.491 -33.039 3.222 1.00 63.50 69 LYS A O 1
ATOM 556 N N . LYS A 1 70 ? 12.976 -31.355 2.959 1.00 71.81 70 LYS A N 1
ATOM 557 C CA . LYS A 1 70 ? 14.167 -32.130 3.326 1.00 71.81 70 LYS A CA 1
ATOM 558 C C . LYS A 1 70 ? 14.138 -32.479 4.813 1.00 71.81 70 LYS A C 1
ATOM 560 O O . LYS A 1 70 ? 14.207 -33.662 5.134 1.00 71.81 70 LYS A O 1
ATOM 565 N N . GLU A 1 71 ? 13.889 -31.503 5.686 1.00 76.06 71 GLU A N 1
ATOM 566 C CA . GLU A 1 71 ? 13.729 -31.738 7.129 1.00 76.06 71 GLU A CA 1
ATOM 567 C C . GLU A 1 71 ? 12.578 -32.702 7.441 1.00 76.06 71 GLU A C 1
ATOM 569 O O . GLU A 1 71 ? 12.707 -33.581 8.293 1.00 76.06 71 GLU A O 1
ATOM 574 N N . ARG A 1 72 ? 11.448 -32.597 6.728 1.00 73.88 72 ARG A N 1
ATOM 575 C CA . ARG A 1 72 ? 10.298 -33.495 6.925 1.00 73.88 72 ARG A CA 1
ATOM 576 C C . ARG A 1 72 ? 10.599 -34.931 6.501 1.00 73.88 72 ARG A C 1
ATOM 578 O O . ARG A 1 72 ? 10.094 -35.860 7.128 1.00 73.88 72 ARG A O 1
ATOM 585 N N . LYS A 1 73 ? 11.395 -35.129 5.443 1.00 77.56 73 LYS A N 1
ATOM 586 C CA . LYS A 1 73 ? 11.881 -36.461 5.040 1.00 77.56 73 LYS A CA 1
ATOM 587 C C . LYS A 1 73 ? 12.839 -37.031 6.086 1.00 77.56 73 LYS A C 1
ATOM 589 O O . LYS A 1 73 ? 12.713 -38.201 6.425 1.00 77.56 73 LYS A O 1
ATOM 594 N N . GLU A 1 74 ? 13.723 -36.197 6.625 1.00 82.88 74 GLU A N 1
ATOM 595 C CA . GLU A 1 74 ? 14.709 -36.586 7.636 1.00 82.88 74 GLU A CA 1
ATOM 596 C C . GLU A 1 74 ? 14.081 -36.912 9.000 1.00 82.88 74 GLU A C 1
ATOM 598 O O . GLU A 1 74 ? 14.502 -37.850 9.670 1.00 82.88 74 GLU A O 1
ATOM 603 N N . ARG A 1 75 ? 13.035 -36.184 9.413 1.00 81.88 75 ARG A N 1
ATOM 604 C CA . ARG A 1 75 ? 12.247 -36.527 10.610 1.00 81.88 75 ARG A CA 1
ATOM 605 C C . ARG A 1 75 ? 11.537 -37.869 10.444 1.00 81.88 75 ARG A C 1
ATOM 607 O O . ARG A 1 75 ? 11.691 -38.745 11.287 1.00 81.88 75 ARG A O 1
ATOM 614 N N . LYS A 1 76 ? 10.874 -38.079 9.300 1.00 78.94 76 LYS A N 1
ATOM 615 C CA . LYS A 1 76 ? 10.189 -39.345 8.992 1.00 78.94 76 LYS A CA 1
ATOM 616 C C . LYS A 1 76 ? 11.130 -40.547 8.904 1.00 78.94 76 LYS A C 1
ATOM 618 O O . LYS A 1 76 ? 10.679 -41.659 9.152 1.00 78.94 76 LYS A O 1
ATOM 623 N N . SER A 1 77 ? 12.394 -40.367 8.511 1.00 74.56 77 SER A N 1
ATOM 624 C CA . SER A 1 77 ? 13.372 -41.463 8.522 1.00 74.56 77 SER A CA 1
ATOM 625 C C . SER A 1 77 ? 13.858 -41.794 9.931 1.00 74.56 77 SER A C 1
ATOM 627 O O . SER A 1 77 ? 14.131 -42.956 10.196 1.00 74.56 77 SER A O 1
ATOM 629 N N . ARG A 1 78 ? 13.933 -40.805 10.834 1.00 80.75 78 ARG A N 1
ATOM 630 C CA . ARG A 1 78 ? 14.300 -41.021 12.244 1.00 80.75 78 ARG A CA 1
ATOM 631 C C . ARG A 1 78 ? 13.173 -41.663 13.055 1.00 80.75 78 ARG A C 1
ATOM 633 O O . ARG A 1 78 ? 13.462 -42.465 13.922 1.00 80.75 78 ARG A O 1
ATOM 640 N N . GLU A 1 79 ? 11.912 -41.344 12.760 1.00 78.25 79 GLU A N 1
ATOM 641 C CA . GLU A 1 79 ? 10.741 -41.961 13.417 1.00 78.25 79 GLU A CA 1
A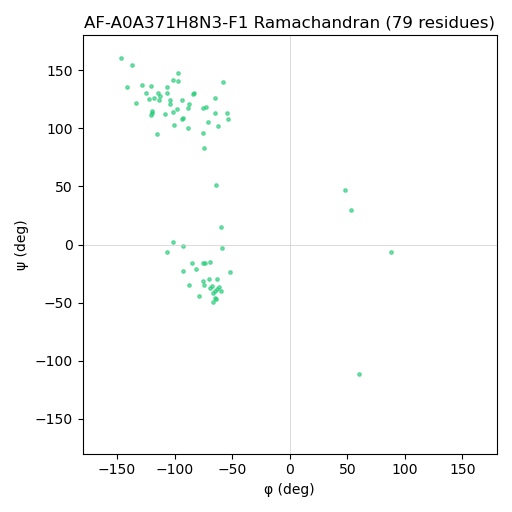TOM 642 C C . GLU A 1 79 ? 10.441 -43.391 12.932 1.00 78.25 79 GLU A C 1
ATOM 644 O O . GLU A 1 79 ? 9.666 -44.104 13.560 1.00 78.25 79 GLU A O 1
ATOM 649 N N . LYS A 1 80 ? 11.005 -43.803 11.789 1.00 73.06 80 LYS A N 1
ATOM 650 C CA . LYS A 1 80 ? 10.855 -45.159 11.234 1.00 73.06 80 LYS A CA 1
ATOM 651 C C . LYS A 1 80 ? 11.969 -46.124 11.658 1.00 73.06 80 LYS A C 1
ATOM 653 O O . LYS A 1 80 ? 11.945 -47.268 11.205 1.00 73.06 80 LYS A O 1
ATOM 658 N N . MET A 1 81 ? 12.938 -45.654 12.442 1.00 58.22 81 MET A N 1
ATOM 659 C CA . MET A 1 81 ? 14.037 -46.449 12.994 1.00 58.22 81 MET A CA 1
ATOM 660 C C . MET A 1 81 ? 13.729 -46.863 14.429 1.00 58.22 81 MET A C 1
ATOM 662 O O . MET A 1 81 ? 13.130 -46.039 15.152 1.00 58.22 81 MET A O 1
#

Secondary structure (DSSP, 8-state):
-----EEEEEEEETTEEEEEEEE--------TTTSSTT-EEETTTTEEEEEETTEEEEEE---THHHHHHHHHHHHHHTT-

Sequence (81 aa):
MIVDNQVSIAITLGKYKDEILCDVVPMKLSIPWEYDGKVTYDGVTNKISFVHMGNKDQIKMKQNRDEEKKERKERKSREKM

Organism: Mucuna pruriens (NCBI:txid157652)

Solvent-accessible surface area (backbone atoms only — not comparable to full-atom values): 5200 Å² total; per-residue (Å²): 136,89,75,89,40,73,46,79,45,79,47,72,62,89,91,46,72,49,75,48,80,41,76,52,70,86,70,73,78,69,47,85,63,56,75,49,82,52,47,49,76,43,83,89,70,46,31,41,33,33,60,57,98,89,43,80,47,74,50,69,58,81,70,60,65,60,62,51,52,51,52,54,51,53,52,56,54,58,74,72,103

Foldseek 3Di:
DDQPDKDWDWDDDPPDTDIDIDRDDPDPPPPPVVVLVQWDADPVQRKIWGADPNDIDIDGDDPCVVVVVVVVVVVVVVVVD